Protein AF-A0A821UWU1-F1 (afdb_monomer)

Radius of gyration: 18.23 Å; Cα contacts (8 Å, |Δi|>4): 87; chains: 1; bounding box: 47×22×48 Å

Structure (mmCIF, N/CA/C/O backbone):
data_AF-A0A821UWU1-F1
#
_entry.id   AF-A0A821UWU1-F1
#
loop_
_atom_site.group_PDB
_atom_site.id
_atom_site.type_symbol
_atom_site.label_atom_id
_atom_site.label_alt_id
_atom_site.label_comp_id
_atom_site.label_asym_id
_atom_site.label_entity_id
_atom_site.label_seq_id
_atom_site.pdbx_PDB_ins_code
_atom_site.Cartn_x
_atom_site.Cartn_y
_atom_site.Cartn_z
_atom_site.occupancy
_atom_site.B_iso_or_equiv
_atom_site.auth_seq_id
_atom_site.auth_comp_id
_atom_site.auth_asym_id
_atom_site.auth_atom_id
_atom_site.pdbx_PDB_model_num
ATOM 1 N N . MET A 1 1 ? -11.643 4.132 -16.494 1.00 63.06 1 MET A N 1
ATOM 2 C CA . MET A 1 1 ? -10.207 4.115 -16.162 1.00 63.06 1 MET A CA 1
ATOM 3 C C . MET A 1 1 ? -10.088 3.934 -14.663 1.00 63.06 1 MET A C 1
ATOM 5 O O . MET A 1 1 ? -10.558 4.794 -13.926 1.00 63.06 1 MET A O 1
ATOM 9 N N . PHE A 1 2 ? -9.560 2.799 -14.222 1.00 91.19 2 PHE A N 1
ATOM 10 C CA . PHE A 1 2 ? -9.332 2.492 -12.810 1.00 91.19 2 PHE A CA 1
ATOM 11 C C . PHE A 1 2 ? -7.904 2.860 -12.397 1.00 91.19 2 PHE A C 1
ATOM 13 O O . PHE A 1 2 ? -7.024 3.003 -13.242 1.00 91.19 2 PHE A O 1
ATOM 20 N N . ILE A 1 3 ? -7.651 2.976 -11.089 1.00 95.50 3 ILE A N 1
ATOM 21 C CA . ILE A 1 3 ? -6.296 3.211 -10.560 1.00 95.50 3 ILE A CA 1
ATOM 22 C C . ILE A 1 3 ? -5.316 2.131 -11.044 1.00 95.50 3 ILE A C 1
ATOM 24 O O . ILE A 1 3 ? -4.191 2.459 -11.413 1.00 95.50 3 ILE A O 1
ATOM 28 N N . ASN A 1 4 ? -5.758 0.870 -11.125 1.00 96.81 4 ASN A N 1
ATOM 29 C CA . ASN A 1 4 ? -4.969 -0.216 -11.702 1.00 96.81 4 ASN A CA 1
ATOM 30 C C . ASN A 1 4 ? -4.502 0.094 -13.131 1.00 96.81 4 ASN A C 1
ATOM 32 O O . ASN A 1 4 ? -3.327 -0.076 -13.423 1.00 96.81 4 ASN A O 1
ATOM 36 N N . ASP A 1 5 ? -5.387 0.601 -13.993 1.00 96.56 5 ASP A N 1
ATOM 37 C CA . ASP A 1 5 ? -5.056 0.894 -15.393 1.00 96.56 5 ASP A CA 1
ATOM 38 C C . ASP A 1 5 ? -3.993 1.993 -15.504 1.00 96.56 5 ASP A C 1
ATOM 40 O O . ASP A 1 5 ? -3.108 1.930 -16.348 1.00 96.56 5 ASP A O 1
ATOM 44 N N . ILE A 1 6 ? -4.062 3.007 -14.637 1.00 96.94 6 ILE A N 1
ATOM 45 C CA . ILE A 1 6 ? -3.099 4.117 -14.624 1.00 96.94 6 ILE A CA 1
ATOM 46 C C . ILE A 1 6 ? -1.722 3.628 -14.157 1.00 96.94 6 ILE A C 1
ATOM 48 O O . ILE A 1 6 ? -0.689 4.020 -14.698 1.00 96.94 6 ILE A O 1
ATOM 52 N N . ILE A 1 7 ? -1.693 2.782 -13.129 1.00 97.62 7 ILE A N 1
ATOM 53 C CA . ILE A 1 7 ? -0.450 2.351 -12.487 1.00 97.62 7 ILE A CA 1
ATOM 54 C C . ILE A 1 7 ? 0.197 1.196 -13.253 1.00 97.62 7 ILE A C 1
ATOM 56 O O . ILE A 1 7 ? 1.382 1.265 -13.559 1.00 97.62 7 ILE A O 1
ATOM 60 N N . ASN A 1 8 ? -0.574 0.165 -13.588 1.00 97.06 8 ASN A N 1
ATOM 61 C CA . ASN A 1 8 ? -0.091 -1.085 -14.178 1.00 97.06 8 ASN A CA 1
ATOM 62 C C . ASN A 1 8 ? -0.296 -1.165 -15.694 1.00 97.06 8 ASN A C 1
ATOM 64 O O . ASN A 1 8 ? 0.286 -2.037 -16.330 1.00 97.06 8 ASN A O 1
ATOM 68 N N . GLY A 1 9 ? -1.085 -0.258 -16.271 1.00 96.06 9 GLY A N 1
ATOM 69 C CA . GLY A 1 9 ? -1.397 -0.263 -17.693 1.00 96.06 9 GLY A CA 1
ATOM 70 C C . GLY A 1 9 ? -2.609 -1.121 -18.045 1.00 96.06 9 GLY A C 1
ATOM 71 O O . GLY A 1 9 ? -3.231 -1.771 -17.203 1.00 96.06 9 GLY A O 1
ATOM 72 N N . ASN A 1 10 ? -2.961 -1.084 -19.324 1.00 93.81 10 ASN A N 1
ATOM 73 C CA . ASN A 1 10 ? -3.971 -1.912 -19.972 1.00 93.81 10 ASN A CA 1
ATOM 74 C C . ASN A 1 10 ? -3.645 -2.027 -21.477 1.00 93.81 10 ASN A C 1
ATOM 76 O O . ASN A 1 10 ? -2.613 -1.544 -21.937 1.00 93.81 10 ASN A O 1
ATOM 80 N N . ASN A 1 11 ? -4.541 -2.616 -22.272 1.00 90.56 11 ASN A N 1
ATOM 81 C CA . ASN A 1 11 ? -4.315 -2.865 -23.706 1.00 90.56 11 ASN A CA 1
ATOM 82 C C . ASN A 1 11 ? -4.007 -1.614 -24.560 1.00 90.56 11 ASN A C 1
ATOM 84 O O . ASN A 1 11 ? -3.507 -1.760 -25.670 1.00 90.56 11 ASN A O 1
ATOM 88 N N . GLY A 1 12 ? -4.324 -0.402 -24.091 1.00 91.88 12 GLY A N 1
ATOM 89 C CA . GLY A 1 12 ? -4.085 0.851 -24.818 1.00 91.88 12 GLY A CA 1
ATOM 90 C C . GLY A 1 12 ? -3.138 1.823 -24.113 1.00 91.88 12 GLY A C 1
ATOM 91 O O . GLY A 1 12 ? -2.889 2.908 -24.635 1.00 91.88 12 GLY A O 1
ATOM 92 N N . PHE A 1 13 ? -2.633 1.475 -22.928 1.00 93.75 13 PHE A N 1
ATOM 93 C CA . PHE A 1 13 ? -1.811 2.360 -22.111 1.00 93.75 13 PHE A CA 1
ATOM 94 C C . PHE A 1 13 ? -0.764 1.568 -21.332 1.00 93.75 13 PHE A C 1
ATOM 96 O O . PHE A 1 13 ? -1.098 0.627 -20.623 1.00 93.75 13 PHE A O 1
ATOM 103 N N . LEU A 1 14 ? 0.501 1.981 -21.423 1.00 94.19 14 LEU A N 1
ATOM 104 C CA . LEU A 1 14 ? 1.625 1.263 -20.817 1.00 94.19 14 LEU A CA 1
ATOM 105 C C . LEU A 1 14 ? 1.553 1.190 -19.281 1.00 94.19 14 LEU A C 1
ATOM 107 O O . LEU A 1 14 ? 2.001 0.210 -18.703 1.00 94.19 14 LEU A O 1
ATOM 111 N N . GLY A 1 15 ? 0.996 2.206 -18.616 1.00 96.44 15 GLY A N 1
ATOM 112 C CA . GLY A 1 15 ? 1.023 2.311 -17.155 1.00 96.44 15 GLY A CA 1
ATOM 113 C C . GLY A 1 15 ? 2.287 2.985 -16.618 1.00 96.44 15 GLY A C 1
ATOM 114 O O . GLY A 1 15 ? 3.349 2.971 -17.243 1.00 96.44 15 GLY A O 1
ATOM 115 N N . LEU A 1 16 ? 2.178 3.582 -15.431 1.00 97.00 16 LEU A N 1
ATOM 116 C CA . LEU A 1 16 ? 3.294 4.274 -14.781 1.00 97.00 16 LEU A CA 1
ATOM 117 C C . LEU A 1 16 ? 4.401 3.318 -14.315 1.00 97.00 16 LEU A C 1
ATOM 119 O O . LEU A 1 16 ? 5.576 3.608 -14.522 1.00 97.00 16 LEU A O 1
ATOM 123 N N . VAL A 1 17 ? 4.055 2.178 -13.711 1.00 97.25 17 VAL A N 1
ATOM 124 C CA . VAL A 1 17 ? 5.043 1.206 -13.213 1.00 97.25 17 VAL A CA 1
ATOM 125 C C . VAL A 1 17 ? 5.873 0.617 -14.361 1.00 97.25 17 VAL A C 1
ATOM 127 O O . VAL A 1 17 ? 7.100 0.685 -14.269 1.00 97.25 17 VAL A O 1
ATOM 130 N N . PRO A 1 18 ? 5.283 0.106 -15.463 1.00 95.69 18 PRO A N 1
ATOM 131 C CA . PRO A 1 18 ? 6.076 -0.400 -16.585 1.00 95.69 18 PRO A CA 1
ATOM 132 C C . PRO A 1 18 ? 6.940 0.681 -17.251 1.00 95.69 18 PRO A C 1
ATOM 134 O O . PRO A 1 18 ? 8.072 0.399 -17.643 1.00 95.69 18 PRO A O 1
ATOM 137 N N . LEU A 1 19 ? 6.461 1.930 -17.314 1.00 96.12 19 LEU A N 1
ATOM 138 C CA . LEU A 1 19 ? 7.247 3.059 -17.821 1.00 96.12 19 LEU A CA 1
ATOM 139 C C . LEU A 1 19 ? 8.485 3.340 -16.952 1.00 96.12 19 LEU A C 1
ATOM 141 O O . LEU A 1 19 ? 9.585 3.496 -17.480 1.00 96.12 19 LEU A O 1
ATOM 145 N N . VAL A 1 20 ? 8.319 3.376 -15.626 1.00 95.75 20 VAL A N 1
ATOM 146 C CA . VAL A 1 20 ? 9.433 3.578 -14.686 1.00 95.75 20 VAL A CA 1
ATOM 147 C C . VAL A 1 20 ? 10.412 2.405 -14.738 1.00 95.75 20 VAL A C 1
ATOM 149 O O . VAL A 1 20 ? 11.620 2.633 -14.771 1.00 95.75 20 VAL A O 1
ATOM 152 N N . ARG A 1 21 ? 9.919 1.160 -14.815 1.00 94.75 21 ARG A N 1
ATOM 153 C CA . ARG A 1 21 ? 10.773 -0.026 -14.991 1.00 94.75 21 ARG A CA 1
ATOM 154 C C . ARG A 1 21 ? 11.633 0.103 -16.242 1.00 94.75 21 ARG A C 1
ATOM 156 O O . ARG A 1 21 ? 12.846 -0.045 -16.145 1.00 94.75 21 ARG A O 1
ATOM 163 N N . LYS A 1 22 ? 11.033 0.439 -17.389 1.00 93.94 22 LYS A N 1
ATOM 164 C CA . LYS A 1 22 ? 11.768 0.641 -18.646 1.00 93.94 22 LYS A CA 1
ATOM 165 C C . LYS A 1 22 ? 12.889 1.671 -18.484 1.00 93.94 22 LYS A C 1
ATOM 167 O O . LYS A 1 22 ? 14.027 1.375 -18.827 1.00 93.94 22 LYS A O 1
ATOM 172 N N . T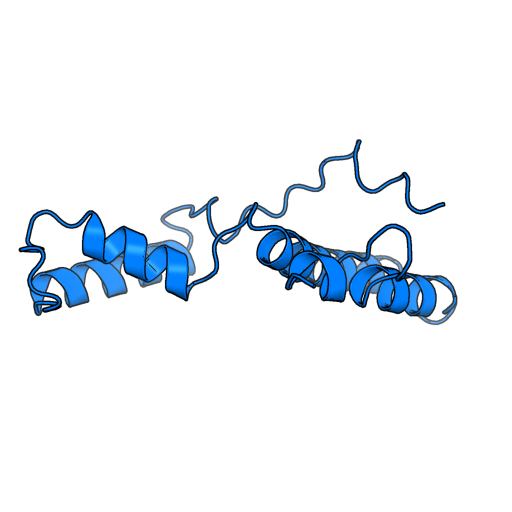YR A 1 23 ? 12.584 2.826 -17.891 1.00 94.00 23 TYR A N 1
ATOM 173 C CA . TYR A 1 23 ? 13.583 3.866 -17.636 1.00 94.00 23 TYR A CA 1
ATOM 174 C C . TYR A 1 23 ? 14.755 3.360 -16.783 1.00 94.00 23 TYR A C 1
ATOM 176 O O . TYR A 1 23 ? 15.903 3.652 -17.088 1.00 94.00 23 TYR A O 1
ATOM 184 N N . ILE A 1 24 ? 14.486 2.586 -15.729 1.00 93.25 24 ILE A N 1
ATOM 185 C CA . ILE A 1 24 ? 15.532 2.046 -14.847 1.00 93.25 24 ILE A CA 1
ATOM 186 C C . ILE A 1 24 ? 16.359 0.961 -15.549 1.00 93.25 24 ILE A C 1
ATOM 188 O O . ILE A 1 24 ? 17.571 0.907 -15.360 1.00 93.25 24 ILE A O 1
ATOM 192 N N . TYR A 1 25 ? 15.735 0.096 -16.352 1.00 89.19 25 TYR A N 1
ATOM 193 C CA . TYR A 1 25 ? 16.441 -0.974 -17.067 1.00 89.19 25 TYR A CA 1
ATOM 194 C C . TYR A 1 25 ? 17.350 -0.457 -18.188 1.00 89.19 25 TYR A C 1
ATOM 196 O O . TYR A 1 25 ? 18.364 -1.087 -18.474 1.00 89.19 25 TYR A O 1
ATOM 204 N N . GLU A 1 26 ? 17.021 0.682 -18.798 1.00 93.44 26 GLU A N 1
ATOM 205 C CA . GLU A 1 26 ? 17.844 1.329 -19.832 1.00 93.44 26 GLU A CA 1
ATOM 206 C C . GLU A 1 26 ? 19.068 2.073 -19.257 1.00 93.44 26 GLU A C 1
ATOM 208 O O . GLU A 1 26 ? 19.918 2.547 -20.009 1.00 93.44 26 GLU A O 1
ATOM 213 N N . ARG A 1 27 ? 19.175 2.185 -17.927 1.00 91.69 27 ARG A N 1
ATOM 214 C CA . ARG A 1 27 ? 20.254 2.896 -17.230 1.00 91.69 27 ARG A CA 1
ATOM 215 C C . ARG A 1 27 ? 21.356 1.931 -16.790 1.00 91.69 27 ARG A C 1
ATOM 217 O O . ARG A 1 27 ? 21.167 1.110 -15.893 1.00 91.69 27 ARG A O 1
ATOM 224 N N . GLU A 1 28 ? 22.531 2.062 -17.404 1.00 89.75 28 GLU A N 1
ATOM 225 C CA . GLU A 1 28 ? 23.723 1.259 -17.080 1.00 89.75 28 GLU A CA 1
ATOM 226 C C . GLU A 1 28 ? 24.400 1.682 -15.764 1.00 89.75 28 GLU A C 1
ATOM 228 O O . GLU A 1 28 ? 25.134 0.900 -15.164 1.00 89.75 28 GLU A O 1
ATOM 233 N N . ASP A 1 29 ? 24.132 2.900 -15.286 1.00 93.56 29 ASP A N 1
ATOM 234 C CA . ASP A 1 29 ? 24.706 3.489 -14.070 1.00 93.56 29 ASP A CA 1
ATOM 235 C C . ASP A 1 29 ? 24.019 3.042 -12.768 1.00 93.56 29 ASP A C 1
ATOM 237 O O . ASP A 1 29 ? 24.421 3.462 -11.685 1.00 93.56 29 ASP A O 1
ATOM 241 N N . ILE A 1 30 ? 22.993 2.190 -12.856 1.00 91.75 30 ILE A N 1
ATOM 242 C CA . ILE A 1 30 ? 22.264 1.665 -11.697 1.00 91.75 30 ILE A CA 1
ATOM 243 C C . ILE A 1 30 ? 22.712 0.225 -11.433 1.00 91.75 30 ILE A C 1
ATOM 245 O O . ILE A 1 30 ? 22.659 -0.635 -12.316 1.00 91.75 30 ILE A O 1
ATOM 249 N N . ASP A 1 31 ? 23.132 -0.066 -10.205 1.00 92.81 31 ASP A N 1
ATOM 250 C CA . ASP A 1 31 ? 23.552 -1.404 -9.796 1.00 92.81 31 ASP A CA 1
ATOM 251 C C . ASP A 1 31 ? 22.360 -2.349 -9.531 1.00 92.81 31 ASP A C 1
ATOM 253 O O . ASP A 1 31 ? 21.189 -1.957 -9.500 1.00 92.81 31 ASP A O 1
ATOM 257 N N . ALA A 1 32 ? 22.652 -3.642 -9.373 1.00 90.25 32 ALA A N 1
ATOM 258 C CA . ALA A 1 32 ? 21.628 -4.668 -9.206 1.00 90.25 32 ALA A CA 1
ATOM 259 C C . ALA A 1 32 ? 20.852 -4.557 -7.881 1.00 90.25 32 ALA A C 1
ATOM 261 O O . ALA A 1 32 ? 19.646 -4.811 -7.883 1.00 90.25 32 ALA A O 1
ATOM 262 N N . ASP A 1 33 ? 21.500 -4.147 -6.791 1.00 91.69 33 ASP A N 1
ATOM 263 C CA . ASP A 1 33 ? 20.875 -4.055 -5.468 1.00 91.69 33 ASP A CA 1
ATOM 264 C C . ASP A 1 33 ? 19.932 -2.848 -5.403 1.00 91.69 33 ASP A C 1
ATOM 266 O O . ASP A 1 33 ? 18.800 -2.947 -4.908 1.00 91.69 33 ASP A O 1
ATOM 270 N N . THR A 1 34 ? 20.343 -1.727 -6.000 1.00 92.31 34 THR A N 1
ATOM 271 C CA . THR A 1 34 ? 19.480 -0.556 -6.189 1.00 92.31 34 THR A CA 1
ATOM 272 C C . THR A 1 34 ? 18.268 -0.908 -7.051 1.00 92.31 34 THR A C 1
ATOM 274 O O . THR A 1 34 ? 17.134 -0.606 -6.665 1.00 92.31 34 THR A O 1
ATOM 277 N N . ARG A 1 35 ? 18.463 -1.615 -8.177 1.00 91.62 35 ARG A N 1
ATOM 278 C CA . ARG A 1 35 ? 17.345 -2.099 -9.011 1.00 91.62 35 ARG A CA 1
ATOM 279 C C . ARG A 1 35 ? 16.391 -2.992 -8.225 1.00 91.62 35 ARG A C 1
ATOM 281 O O . ARG A 1 35 ? 15.181 -2.794 -8.304 1.00 91.62 35 ARG A O 1
ATOM 288 N N . HIS A 1 36 ? 16.917 -3.942 -7.454 1.00 90.94 36 HIS A N 1
ATOM 289 C CA . HIS A 1 36 ? 16.102 -4.848 -6.648 1.00 90.94 36 HIS A CA 1
ATOM 290 C C . HIS A 1 36 ? 15.257 -4.089 -5.617 1.00 90.94 36 HIS A C 1
ATOM 292 O O . HIS A 1 36 ? 14.061 -4.344 -5.485 1.00 90.94 36 HIS A O 1
ATOM 298 N N . THR A 1 37 ? 15.856 -3.117 -4.928 1.00 91.94 37 THR A N 1
ATOM 299 C CA . THR A 1 37 ? 15.163 -2.296 -3.926 1.00 91.94 37 THR A CA 1
ATOM 300 C C . THR A 1 37 ? 14.039 -1.472 -4.554 1.00 91.94 37 THR A C 1
ATOM 302 O O . THR A 1 37 ? 12.918 -1.455 -4.042 1.00 91.94 37 THR A O 1
ATOM 305 N N . ILE A 1 38 ? 14.300 -0.821 -5.693 1.00 93.50 38 ILE A N 1
ATOM 306 C CA . ILE A 1 38 ? 13.270 -0.049 -6.399 1.00 93.50 38 ILE A CA 1
ATOM 307 C C . ILE A 1 38 ? 12.141 -0.966 -6.872 1.00 93.50 38 ILE A C 1
ATOM 309 O O . ILE A 1 38 ? 10.969 -0.622 -6.727 1.00 93.50 38 ILE A O 1
ATOM 313 N N . GLU A 1 39 ? 12.471 -2.150 -7.380 1.00 93.06 39 GLU A N 1
ATOM 314 C CA . GLU A 1 39 ? 11.481 -3.114 -7.847 1.00 93.06 39 GLU A CA 1
ATOM 315 C C . GLU A 1 39 ? 10.541 -3.563 -6.713 1.00 93.06 39 GLU A C 1
ATOM 317 O O . GLU A 1 39 ? 9.331 -3.652 -6.917 1.00 93.06 39 GLU A O 1
ATOM 322 N N . GLN A 1 40 ? 11.038 -3.717 -5.480 1.00 92.25 40 GLN A N 1
ATOM 323 C CA . GLN A 1 40 ? 10.177 -3.972 -4.316 1.00 92.25 40 GLN A CA 1
ATOM 324 C C . GLN A 1 40 ? 9.200 -2.817 -4.029 1.00 92.25 40 GLN A C 1
ATOM 326 O O . GLN A 1 40 ? 8.030 -3.059 -3.710 1.00 92.25 40 GLN A O 1
ATOM 331 N N . TYR A 1 41 ? 9.638 -1.562 -4.170 1.00 93.69 41 TYR A N 1
ATOM 332 C CA . TYR A 1 41 ? 8.756 -0.399 -4.017 1.00 93.69 41 TYR A CA 1
ATOM 333 C C . TYR A 1 41 ? 7.708 -0.319 -5.128 1.00 93.69 41 TYR A C 1
ATOM 335 O O . TYR A 1 41 ? 6.530 -0.072 -4.851 1.00 93.69 41 TYR A O 1
ATOM 343 N N . LEU A 1 42 ? 8.109 -0.564 -6.376 1.00 95.56 42 LEU A N 1
ATOM 344 C CA . LEU A 1 42 ? 7.192 -0.591 -7.514 1.00 95.56 42 LEU A CA 1
ATOM 345 C C . LEU A 1 42 ? 6.162 -1.713 -7.368 1.00 95.56 42 LEU A C 1
ATOM 347 O O . LEU A 1 42 ? 4.978 -1.480 -7.616 1.00 95.56 42 LEU A O 1
ATOM 351 N N . LEU A 1 43 ? 6.569 -2.887 -6.877 1.00 94.81 43 LEU A N 1
ATOM 352 C CA . LEU A 1 43 ? 5.666 -4.002 -6.604 1.00 94.81 43 LEU A CA 1
ATOM 353 C C . LEU A 1 43 ? 4.618 -3.643 -5.540 1.00 94.81 43 LEU A C 1
ATOM 355 O O . LEU A 1 43 ? 3.439 -3.959 -5.706 1.00 94.81 43 LEU A O 1
ATOM 359 N N . LEU A 1 44 ? 5.011 -2.941 -4.471 1.00 93.94 44 LEU A N 1
ATOM 360 C CA . LEU A 1 44 ? 4.078 -2.471 -3.440 1.00 93.94 44 LEU A CA 1
ATOM 361 C C . LEU A 1 44 ? 2.999 -1.551 -4.027 1.00 93.94 44 LEU A C 1
ATOM 363 O O . LEU A 1 44 ? 1.811 -1.704 -3.727 1.00 93.94 44 LEU A O 1
ATOM 367 N N . ILE A 1 45 ? 3.413 -0.593 -4.859 1.00 95.00 45 ILE A N 1
ATOM 368 C CA . ILE A 1 45 ? 2.512 0.359 -5.521 1.00 95.00 45 ILE A CA 1
ATOM 369 C C . ILE A 1 45 ? 1.593 -0.382 -6.499 1.00 95.00 45 ILE A C 1
ATOM 371 O O . ILE A 1 45 ? 0.375 -0.196 -6.461 1.00 95.00 45 ILE A O 1
ATOM 375 N N . SER A 1 46 ? 2.167 -1.266 -7.316 1.00 95.88 46 SER A N 1
ATOM 376 C CA . SER A 1 46 ? 1.460 -2.079 -8.306 1.00 95.88 46 SER A CA 1
ATOM 377 C C . SER A 1 46 ? 0.373 -2.946 -7.665 1.00 95.88 46 SER A C 1
ATOM 379 O O . SER A 1 46 ? -0.791 -2.872 -8.070 1.00 95.88 46 SER A O 1
ATOM 381 N N . LYS A 1 47 ? 0.708 -3.698 -6.606 1.00 95.06 47 LYS A N 1
ATOM 382 C CA . LYS A 1 47 ? -0.234 -4.585 -5.901 1.00 95.06 47 LYS A CA 1
ATOM 383 C C . LYS A 1 47 ? -1.359 -3.820 -5.200 1.00 95.06 47 LYS A C 1
ATOM 385 O O . LYS A 1 47 ? -2.505 -4.270 -5.198 1.00 95.06 47 LYS A O 1
ATOM 390 N N . ARG A 1 48 ? -1.072 -2.634 -4.648 1.00 95.31 48 ARG A N 1
ATOM 391 C CA . ARG A 1 48 ? -2.108 -1.755 -4.071 1.00 95.31 48 ARG A CA 1
ATOM 392 C C . ARG A 1 48 ? -3.053 -1.208 -5.133 1.00 95.31 48 ARG A C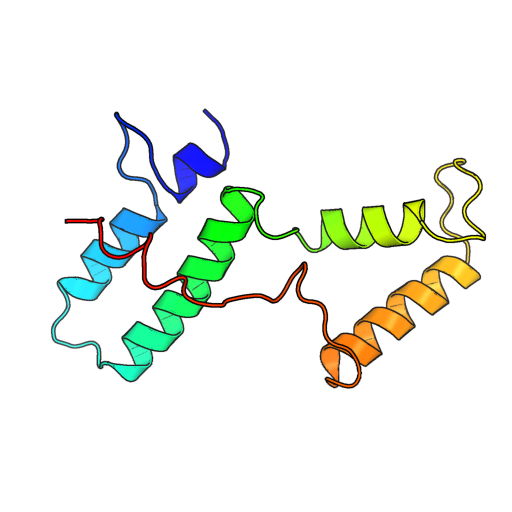 1
ATOM 394 O O . ARG A 1 48 ? -4.256 -1.164 -4.901 1.00 95.31 48 ARG A O 1
ATOM 401 N N . ALA A 1 49 ? -2.525 -0.816 -6.290 1.00 95.88 49 ALA A N 1
ATOM 402 C CA . ALA A 1 49 ? -3.340 -0.348 -7.405 1.00 95.88 49 ALA A CA 1
ATOM 403 C C . ALA A 1 49 ? -4.228 -1.460 -7.984 1.00 95.88 49 ALA A C 1
ATOM 405 O O . ALA A 1 49 ? -5.378 -1.196 -8.329 1.00 95.88 49 ALA A O 1
ATOM 406 N N . ALA A 1 50 ? -3.718 -2.695 -8.024 1.00 94.81 50 ALA A N 1
ATOM 407 C CA . ALA A 1 50 ? -4.455 -3.888 -8.440 1.00 94.81 50 ALA A CA 1
ATOM 408 C C . ALA A 1 50 ? -5.501 -4.364 -7.415 1.00 94.81 50 ALA A C 1
ATOM 410 O O . ALA A 1 50 ? -6.342 -5.197 -7.738 1.00 94.81 50 ALA A O 1
ATOM 411 N N . GLY A 1 51 ? -5.449 -3.868 -6.174 1.00 92.62 51 GLY A N 1
ATOM 412 C CA . GLY A 1 51 ? -6.335 -4.295 -5.089 1.00 92.62 51 GLY A CA 1
ATOM 413 C C . GLY A 1 51 ? -5.993 -5.663 -4.486 1.00 92.62 51 GLY A C 1
ATOM 414 O O . GLY A 1 51 ? -6.720 -6.134 -3.616 1.00 92.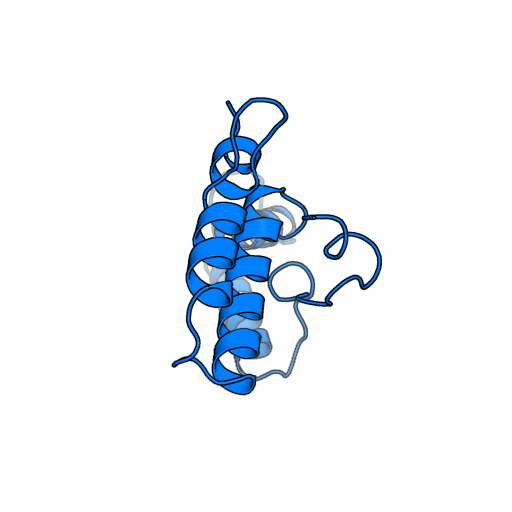62 51 GLY A O 1
ATOM 415 N N . THR A 1 52 ? -4.888 -6.293 -4.898 1.00 92.19 52 THR A N 1
ATOM 416 C CA . THR A 1 52 ? -4.407 -7.562 -4.321 1.00 92.19 52 THR A CA 1
ATOM 417 C C . THR A 1 52 ? -3.722 -7.367 -2.969 1.00 92.19 52 THR A C 1
ATOM 419 O O . THR A 1 52 ? -3.613 -8.310 -2.188 1.00 92.19 52 THR A O 1
ATOM 422 N N . LEU A 1 53 ? -3.291 -6.138 -2.671 1.00 93.69 53 LEU A N 1
ATOM 423 C CA . LEU A 1 53 ? -2.780 -5.726 -1.370 1.00 93.69 53 LEU A CA 1
ATOM 424 C C . LEU A 1 53 ? -3.600 -4.551 -0.835 1.00 93.69 53 LEU A C 1
ATOM 426 O O . LEU A 1 53 ? -3.891 -3.599 -1.564 1.00 93.69 53 LEU A O 1
ATOM 430 N N . LEU A 1 54 ? -3.948 -4.583 0.451 1.00 93.62 54 LEU A N 1
ATOM 431 C CA . LEU A 1 54 ? -4.740 -3.521 1.057 1.00 93.62 54 LEU A CA 1
ATOM 432 C C . LEU A 1 54 ? -3.930 -2.229 1.193 1.00 93.62 54 LEU A C 1
ATOM 434 O O . LEU A 1 54 ? -2.733 -2.211 1.500 1.00 93.62 54 LEU A O 1
ATOM 438 N N . THR A 1 55 ? -4.629 -1.109 1.031 1.00 94.62 55 THR A N 1
ATOM 439 C CA . THR A 1 55 ? -4.132 0.178 1.516 1.00 94.62 55 THR A CA 1
ATOM 440 C C . THR A 1 55 ? -4.245 0.231 3.036 1.00 94.62 55 THR A C 1
ATOM 442 O O . THR A 1 55 ? -5.140 -0.389 3.614 1.00 94.62 55 THR A O 1
ATOM 445 N N . ASN A 1 56 ? -3.401 1.034 3.691 1.00 94.06 56 ASN A N 1
ATOM 446 C CA . ASN A 1 56 ? -3.487 1.238 5.142 1.00 94.06 56 ASN A CA 1
ATOM 447 C C . ASN A 1 56 ? -4.898 1.682 5.554 1.00 94.06 56 ASN A C 1
ATOM 449 O O . ASN A 1 56 ? -5.452 1.162 6.511 1.00 94.06 56 ASN A O 1
ATOM 453 N N . ALA A 1 57 ? -5.523 2.577 4.784 1.00 95.75 57 ALA A N 1
ATOM 454 C CA . ALA A 1 57 ? -6.882 3.030 5.053 1.00 95.75 57 ALA A CA 1
ATOM 455 C C . ALA A 1 57 ? -7.924 1.900 4.933 1.00 95.75 57 ALA A C 1
ATOM 457 O O . ALA A 1 57 ? -8.876 1.862 5.706 1.00 95.75 57 ALA A O 1
ATOM 458 N N . SER A 1 58 ? -7.773 0.980 3.974 1.00 95.69 58 SER A N 1
ATOM 459 C CA . SER A 1 58 ? -8.671 -0.181 3.855 1.00 95.69 58 SER A CA 1
ATOM 460 C C . SER A 1 58 ? -8.472 -1.153 5.012 1.00 95.69 58 SER A C 1
ATOM 462 O O . SER A 1 58 ? -9.450 -1.620 5.584 1.00 95.69 58 SER A O 1
ATOM 464 N N . TRP A 1 59 ? -7.219 -1.395 5.399 1.00 96.06 59 TRP A N 1
ATOM 465 C CA . TRP A 1 59 ? -6.876 -2.241 6.537 1.00 96.06 59 TRP A CA 1
ATOM 466 C C . TRP A 1 59 ? -7.405 -1.674 7.862 1.00 96.06 59 TRP A C 1
ATOM 468 O O . TRP A 1 59 ? -8.069 -2.393 8.598 1.00 96.06 59 TRP A O 1
ATOM 478 N N . ILE A 1 60 ? -7.212 -0.374 8.126 1.00 96.56 60 ILE A N 1
ATOM 479 C CA . ILE A 1 60 ? -7.755 0.302 9.319 1.00 96.56 60 ILE A CA 1
ATOM 480 C C . ILE A 1 60 ? -9.281 0.184 9.350 1.00 96.56 60 ILE A C 1
ATOM 482 O O . ILE A 1 60 ? -9.848 -0.169 10.378 1.00 96.56 60 ILE A O 1
ATOM 486 N N . ARG A 1 61 ? -9.964 0.437 8.225 1.00 96.88 61 ARG A N 1
ATOM 487 C CA . ARG A 1 61 ? -11.426 0.292 8.166 1.00 96.88 61 ARG A CA 1
ATOM 488 C C . ARG A 1 61 ? -11.865 -1.138 8.450 1.00 96.88 61 ARG A C 1
ATOM 490 O O . ARG A 1 61 ? -12.790 -1.321 9.226 1.00 96.88 61 ARG A O 1
ATOM 497 N N . GLN A 1 62 ? -11.207 -2.136 7.860 1.00 96.00 62 GLN A N 1
ATOM 498 C CA . GLN A 1 62 ? -11.511 -3.540 8.143 1.00 96.00 62 GLN A CA 1
ATOM 499 C C . GLN A 1 62 ? -11.298 -3.875 9.619 1.00 96.00 62 GLN A C 1
ATOM 501 O O . GLN A 1 62 ? -12.167 -4.506 10.210 1.00 96.00 62 GLN A O 1
ATOM 506 N N . PHE A 1 63 ? -10.204 -3.398 10.221 1.00 96.69 63 PHE A N 1
ATOM 507 C CA . PHE A 1 63 ? -9.929 -3.579 11.643 1.00 96.69 63 PHE A CA 1
ATOM 508 C C . PHE A 1 63 ? -11.079 -3.041 12.501 1.00 96.69 63 PHE A C 1
ATOM 510 O O . PHE A 1 63 ? -11.675 -3.805 13.257 1.00 96.69 63 PHE A O 1
ATOM 517 N N . VAL A 1 64 ? -11.451 -1.767 12.319 1.00 97.56 64 VAL A N 1
ATOM 518 C CA . VAL A 1 64 ? -12.541 -1.118 13.072 1.00 97.56 64 VAL A CA 1
ATOM 519 C C . VAL A 1 64 ? -13.872 -1.840 12.852 1.00 97.56 64 VAL A C 1
ATOM 521 O O . VAL A 1 64 ? -14.553 -2.163 13.818 1.00 97.56 64 VAL A O 1
ATOM 524 N N . LEU A 1 65 ? -14.229 -2.146 11.598 1.00 97.31 65 LEU A N 1
ATOM 525 C CA . LEU A 1 65 ? -15.483 -2.833 11.260 1.00 97.31 65 LEU A CA 1
ATOM 526 C C . LEU A 1 65 ? -15.583 -4.235 11.877 1.00 97.31 65 LEU A C 1
ATOM 528 O O . LEU A 1 65 ? -16.690 -4.692 12.150 1.00 97.31 65 LEU A O 1
ATOM 532 N N . SER A 1 66 ? -14.446 -4.912 12.064 1.00 96.50 66 SER A N 1
ATOM 533 C CA . SER A 1 66 ? -14.363 -6.253 12.655 1.00 96.50 66 SER A CA 1
ATOM 534 C C . SER A 1 66 ? -14.247 -6.261 14.182 1.00 96.50 66 SER A C 1
ATOM 536 O O . SER A 1 66 ? -14.283 -7.331 14.788 1.00 96.50 66 SER A O 1
ATOM 538 N N . HIS A 1 67 ? -14.084 -5.093 14.807 1.00 97.75 67 HIS A N 1
ATOM 539 C CA . HIS A 1 67 ? -13.866 -4.988 16.242 1.00 97.75 67 HIS A CA 1
ATOM 540 C C . HIS A 1 67 ? -15.149 -5.310 17.019 1.00 97.75 67 HIS A C 1
ATOM 542 O O . HIS A 1 67 ? -16.214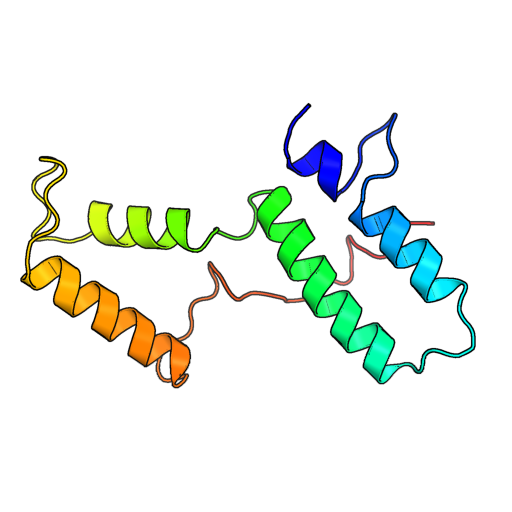 -4.780 16.709 1.00 97.75 67 HIS A O 1
ATOM 548 N N . SER A 1 68 ? -15.055 -6.129 18.068 1.00 97.44 68 SER A N 1
ATOM 549 C CA . SER A 1 68 ? -16.206 -6.561 18.884 1.00 97.44 68 SER A CA 1
ATOM 550 C C . SER A 1 68 ? -16.980 -5.391 19.501 1.00 97.44 68 SER A C 1
ATOM 552 O O . SER A 1 68 ? -18.207 -5.402 19.528 1.00 97.44 68 SER A O 1
ATOM 554 N N . SER A 1 69 ? -16.263 -4.368 19.968 1.00 97.44 69 SER A N 1
ATOM 555 C CA . SER A 1 69 ? -16.844 -3.147 20.544 1.00 97.44 69 SER A CA 1
ATOM 556 C C . SER A 1 69 ? -17.450 -2.173 19.521 1.00 97.44 69 SER A C 1
ATOM 558 O O . SER A 1 69 ? -18.054 -1.179 19.930 1.00 97.44 69 SER A O 1
ATOM 560 N N . TYR A 1 70 ? -17.305 -2.414 18.211 1.00 98.06 70 TYR A N 1
ATOM 561 C CA . TYR A 1 70 ? -17.846 -1.524 17.184 1.00 98.06 70 TYR A CA 1
ATOM 562 C C . TYR A 1 70 ? -19.340 -1.775 16.952 1.00 98.06 70 TYR A C 1
ATOM 564 O O . TYR A 1 70 ? -19.768 -2.880 16.623 1.00 98.06 70 TYR A O 1
ATOM 572 N N . LYS A 1 71 ? -20.151 -0.722 17.083 1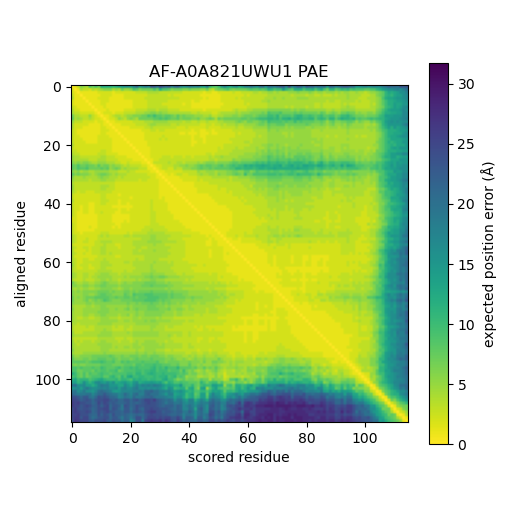.00 97.12 71 LYS A N 1
ATOM 573 C CA . LYS A 1 71 ? -21.621 -0.815 17.084 1.00 97.12 71 LYS A CA 1
ATOM 574 C C . LYS A 1 71 ? -22.267 -0.474 15.741 1.00 97.12 71 LYS A C 1
ATOM 576 O O . LYS A 1 71 ? -23.473 -0.258 15.691 1.00 97.12 71 LYS A O 1
ATOM 581 N N . GLN A 1 72 ? -21.486 -0.421 14.656 1.00 96.00 72 GLN A N 1
ATOM 582 C CA . GLN A 1 72 ? -21.956 0.019 13.330 1.00 96.00 72 GLN A CA 1
ATOM 583 C C . GLN A 1 72 ? -22.543 1.445 13.339 1.00 96.00 72 GLN A C 1
ATOM 585 O O . GLN A 1 72 ? -23.361 1.804 12.498 1.00 96.00 72 GLN A O 1
ATOM 590 N N . ASP A 1 73 ? -22.101 2.272 14.283 1.00 97.31 73 ASP A N 1
ATOM 591 C CA . ASP A 1 73 ? -22.554 3.645 14.517 1.00 97.31 73 ASP A CA 1
ATOM 592 C C . ASP A 1 73 ? -21.564 4.695 13.984 1.00 97.31 73 ASP A C 1
ATOM 594 O O . ASP A 1 73 ? -21.758 5.892 14.174 1.00 97.31 73 ASP A O 1
ATOM 598 N N . SER A 1 74 ? -20.514 4.258 13.278 1.00 96.25 74 SER A N 1
ATOM 599 C CA . SER A 1 74 ? -19.411 5.101 12.790 1.00 96.25 74 SER A CA 1
ATOM 600 C C . SER A 1 74 ? -18.606 5.795 13.897 1.00 96.25 74 SER A C 1
ATOM 602 O O . SER A 1 74 ? -17.852 6.724 13.608 1.00 96.25 74 SER A O 1
ATOM 604 N N . ILE A 1 75 ? -18.714 5.332 15.148 1.00 96.81 75 ILE A N 1
ATOM 605 C CA . ILE A 1 75 ? -17.936 5.838 16.281 1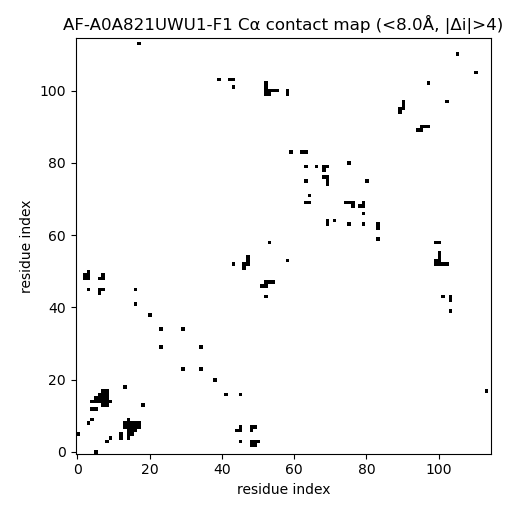.00 96.81 75 ILE A CA 1
ATOM 606 C C . ILE A 1 75 ? -16.776 4.880 16.562 1.00 96.81 75 ILE A C 1
ATOM 608 O O . ILE A 1 75 ? -16.956 3.675 16.729 1.00 96.81 75 ILE A O 1
ATOM 612 N N . VAL A 1 76 ? -15.563 5.427 16.640 1.00 97.50 76 VAL A N 1
ATOM 613 C CA . VAL A 1 76 ? -14.372 4.697 17.090 1.00 97.50 76 VAL A CA 1
ATOM 614 C C . VAL A 1 76 ? -14.170 5.027 18.566 1.00 97.50 76 VAL A C 1
ATOM 616 O O . VAL A 1 76 ? -13.780 6.144 18.895 1.00 97.50 76 VAL A O 1
ATOM 619 N N . SER A 1 77 ? -14.505 4.091 19.457 1.00 97.81 77 SER A N 1
ATOM 620 C CA . SER A 1 77 ? -14.324 4.263 20.904 1.00 97.81 77 SER A CA 1
ATOM 621 C C . SER A 1 77 ? -12.842 4.239 21.298 1.00 97.81 77 SER A C 1
ATOM 623 O O . SER A 1 77 ? -11.998 3.756 20.540 1.00 97.81 77 SER A O 1
ATOM 625 N N . GLU A 1 78 ? -12.526 4.712 22.508 1.00 98.06 78 GLU A N 1
ATOM 626 C CA . GLU A 1 78 ? -11.159 4.674 23.054 1.00 98.06 78 GLU A CA 1
ATOM 627 C C . GLU A 1 78 ? -10.573 3.256 23.076 1.00 98.06 78 GLU A C 1
ATOM 629 O O . GLU A 1 78 ? -9.395 3.079 22.783 1.00 98.06 78 GLU A O 1
ATOM 634 N N . GLU A 1 79 ? -11.400 2.243 23.352 1.00 97.94 79 GLU A N 1
ATOM 635 C CA . GLU A 1 79 ? -11.007 0.830 23.311 1.00 97.94 79 GLU A CA 1
ATOM 636 C C . GLU A 1 79 ? -10.574 0.405 21.899 1.00 97.94 79 GLU A C 1
ATOM 638 O O . GLU A 1 79 ? -9.459 -0.077 21.716 1.00 97.94 79 GLU A O 1
ATOM 643 N N . ILE A 1 80 ? -11.404 0.676 20.881 1.00 98.12 80 ILE A N 1
ATOM 644 C CA . ILE A 1 80 ? -11.079 0.350 19.481 1.00 98.12 80 ILE A CA 1
ATOM 645 C C . ILE A 1 80 ? -9.807 1.084 19.044 1.00 98.12 80 ILE A C 1
ATOM 647 O O . ILE A 1 80 ? -8.965 0.524 18.340 1.00 98.12 80 ILE A O 1
ATOM 651 N N . GLN A 1 81 ? -9.667 2.352 19.440 1.00 97.94 81 GLN A N 1
ATOM 652 C CA . GLN A 1 81 ? -8.487 3.153 19.139 1.00 97.94 81 GLN A CA 1
ATOM 653 C C . GLN A 1 81 ? -7.231 2.567 19.792 1.00 97.94 81 GLN A C 1
ATOM 655 O O . GLN A 1 81 ? -6.200 2.469 19.125 1.00 97.94 81 GLN A O 1
ATOM 660 N N . TYR A 1 82 ? -7.301 2.184 21.069 1.00 98.38 82 TYR A N 1
ATOM 661 C CA . TYR A 1 82 ? -6.181 1.577 21.783 1.00 98.38 82 TYR A CA 1
ATOM 662 C C . TYR A 1 82 ? -5.732 0.287 21.095 1.00 98.38 82 TYR A C 1
ATOM 664 O O . TYR A 1 82 ? -4.558 0.163 20.738 1.00 98.38 82 TYR A O 1
ATOM 672 N N . ASP A 1 83 ? -6.670 -0.617 20.813 1.00 98.12 83 ASP A N 1
ATOM 673 C CA . ASP A 1 83 ? -6.381 -1.900 20.172 1.00 98.12 83 ASP A CA 1
ATOM 674 C C . ASP A 1 83 ? -5.810 -1.716 18.762 1.00 98.12 83 ASP A C 1
ATOM 676 O O . ASP A 1 83 ? -4.868 -2.412 18.375 1.00 98.12 83 ASP A O 1
ATOM 680 N N . LEU A 1 84 ? -6.314 -0.736 18.004 1.00 97.56 84 LEU A N 1
ATOM 681 C CA . LEU A 1 84 ? -5.788 -0.394 16.682 1.00 97.56 84 LEU A CA 1
ATOM 682 C C . LEU A 1 84 ? -4.320 0.045 16.753 1.00 97.56 84 LEU A C 1
ATOM 684 O O . LEU A 1 84 ? -3.486 -0.469 16.004 1.00 97.56 84 LEU A O 1
ATOM 688 N N . ILE A 1 85 ? -3.998 0.996 17.634 1.00 97.62 85 ILE A N 1
ATOM 689 C CA . ILE A 1 85 ? -2.630 1.511 17.779 1.00 97.62 85 ILE A CA 1
ATOM 690 C C . ILE A 1 85 ? -1.705 0.420 18.315 1.00 97.62 85 ILE A C 1
ATOM 692 O O . ILE A 1 85 ? -0.604 0.241 17.793 1.00 97.62 85 ILE A O 1
ATOM 696 N N . TRP A 1 86 ? -2.161 -0.362 19.293 1.00 97.38 86 TRP A N 1
ATOM 697 C CA . TRP A 1 86 ? -1.401 -1.492 19.811 1.00 97.38 86 TRP A CA 1
ATOM 698 C C . TRP A 1 86 ? -1.071 -2.495 18.703 1.00 97.38 86 TRP A C 1
ATOM 700 O O . TRP A 1 86 ? 0.092 -2.874 18.545 1.00 97.38 86 TRP A O 1
ATOM 710 N N . LYS A 1 87 ? -2.053 -2.850 17.863 1.00 95.75 87 LYS A N 1
ATOM 711 C CA . LYS A 1 87 ? -1.852 -3.726 16.701 1.00 95.75 87 LYS A CA 1
ATOM 712 C C . LYS A 1 87 ? -0.807 -3.164 15.736 1.00 95.75 87 LYS A C 1
ATOM 714 O O . LYS A 1 87 ? 0.065 -3.903 15.283 1.00 95.75 87 LYS A O 1
ATOM 719 N N . MET A 1 88 ? -0.858 -1.863 15.438 1.00 95.06 88 MET A N 1
ATOM 720 C CA . MET A 1 88 ? 0.140 -1.206 14.583 1.00 95.06 88 MET A CA 1
ATOM 721 C C . MET A 1 88 ? 1.554 -1.313 15.166 1.00 95.06 88 MET A C 1
ATOM 723 O O . MET A 1 88 ? 2.472 -1.685 14.437 1.00 95.06 88 MET A O 1
ATOM 727 N N . VAL A 1 89 ? 1.717 -1.070 16.470 1.00 96.69 89 VAL A N 1
ATOM 728 C CA . VAL A 1 89 ? 3.011 -1.175 17.168 1.00 96.69 89 VAL A CA 1
ATOM 729 C C . VAL A 1 89 ? 3.555 -2.607 17.131 1.00 96.69 89 VAL A C 1
ATOM 731 O O . VAL A 1 89 ? 4.749 -2.804 16.902 1.00 96.69 89 VAL A O 1
ATOM 734 N N . GLN A 1 90 ? 2.705 -3.626 17.296 1.00 96.00 90 GLN A N 1
ATOM 735 C CA . GLN A 1 90 ? 3.139 -5.025 17.166 1.00 96.00 90 GLN A CA 1
ATOM 736 C C . GLN A 1 90 ? 3.615 -5.356 15.741 1.00 96.00 90 GLN A C 1
ATOM 738 O O . GLN A 1 90 ? 4.608 -6.064 15.568 1.00 96.00 90 GLN A O 1
ATOM 743 N N . ILE A 1 91 ? 2.943 -4.817 14.716 1.00 93.50 91 ILE A N 1
ATOM 744 C CA . ILE A 1 91 ? 3.311 -5.005 13.302 1.00 93.50 91 ILE A CA 1
ATOM 745 C C . ILE A 1 91 ? 4.599 -4.254 12.934 1.00 93.50 91 ILE A C 1
ATOM 747 O O . ILE A 1 91 ? 5.359 -4.703 12.068 1.00 93.50 91 ILE A O 1
ATOM 751 N N . GLU A 1 92 ? 4.823 -3.081 13.519 1.00 91.50 92 GLU A N 1
ATOM 752 C CA . GLU A 1 92 ? 6.023 -2.271 13.302 1.00 91.50 92 GLU A CA 1
ATOM 753 C C . GLU A 1 92 ? 7.258 -2.936 13.912 1.00 91.50 92 GLU A C 1
ATOM 755 O O . GLU A 1 92 ? 8.252 -3.120 13.213 1.00 91.50 92 GLU A O 1
ATOM 760 N N . ASN A 1 93 ? 7.150 -3.398 15.160 1.00 94.31 93 ASN A N 1
ATOM 761 C CA . ASN A 1 93 ? 8.232 -4.084 15.871 1.00 94.31 93 ASN A CA 1
ATOM 762 C C . ASN A 1 93 ? 8.470 -5.530 15.396 1.00 94.31 93 ASN A C 1
ATOM 764 O O . ASN A 1 93 ? 9.386 -6.195 15.870 1.00 94.31 93 ASN A O 1
ATOM 768 N N . GLY A 1 94 ? 7.651 -6.039 14.470 1.00 89.69 94 GLY A N 1
ATOM 769 C CA . GLY A 1 94 ? 7.792 -7.387 13.913 1.00 89.69 94 GLY A CA 1
ATOM 770 C C . GLY A 1 94 ? 7.304 -8.514 14.828 1.00 89.69 94 GLY A C 1
ATOM 771 O O . GLY A 1 94 ? 7.532 -9.681 14.516 1.00 89.69 94 GLY A O 1
ATOM 772 N N . HIS A 1 95 ? 6.608 -8.194 15.922 1.00 92.75 95 HIS A N 1
ATOM 773 C CA . HIS A 1 95 ? 5.978 -9.187 16.798 1.00 92.75 95 HIS A CA 1
ATOM 774 C C . HIS A 1 95 ? 4.768 -9.856 16.135 1.00 92.75 95 HIS A C 1
ATOM 776 O O . HIS A 1 95 ? 4.440 -11.000 16.442 1.00 92.75 95 HIS A O 1
ATOM 782 N N . GLU A 1 96 ? 4.126 -9.163 15.195 1.0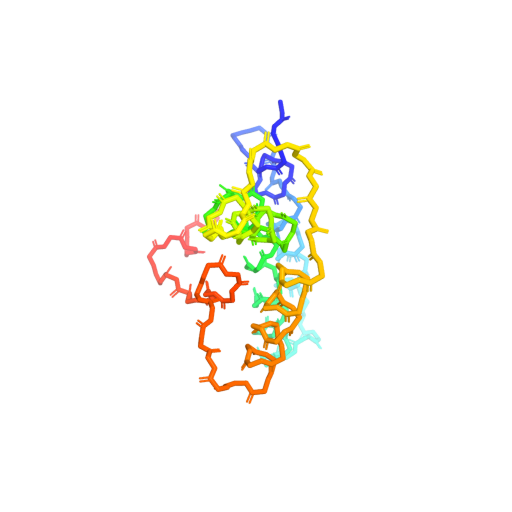0 88.69 96 GLU A N 1
ATOM 783 C CA . GLU A 1 96 ? 3.058 -9.714 14.372 1.00 88.69 96 GLU A CA 1
ATOM 784 C C . GLU A 1 96 ? 3.296 -9.457 12.882 1.00 88.69 96 GLU A C 1
ATOM 786 O O . GLU A 1 96 ? 3.733 -8.385 12.461 1.00 88.69 96 GLU A O 1
ATOM 791 N N . ASN A 1 97 ? 2.949 -10.441 12.052 1.00 84.44 97 ASN A N 1
ATOM 792 C CA . ASN A 1 97 ? 2.980 -10.286 10.604 1.00 84.44 97 ASN A CA 1
ATOM 793 C C . ASN A 1 97 ? 1.627 -9.769 10.096 1.00 84.44 97 ASN A C 1
ATOM 795 O O . ASN A 1 97 ? 0.576 -10.266 10.495 1.00 84.44 97 ASN A O 1
ATOM 799 N N . CYS A 1 98 ? 1.650 -8.815 9.163 1.00 85.44 98 CYS A N 1
ATOM 800 C CA . CYS A 1 98 ? 0.451 -8.357 8.470 1.00 85.44 98 CYS A CA 1
ATOM 801 C C . CYS A 1 98 ? 0.595 -8.563 6.953 1.00 85.44 98 CYS A C 1
ATOM 803 O O . CYS A 1 98 ? 0.965 -7.633 6.222 1.00 85.44 98 CYS A O 1
ATOM 805 N N . PRO A 1 99 ? 0.304 -9.778 6.448 1.00 82.12 99 PRO A N 1
ATOM 806 C CA . PRO A 1 99 ? 0.490 -10.095 5.036 1.00 82.12 99 PRO A CA 1
ATOM 807 C C . PRO A 1 99 ? -0.439 -9.273 4.134 1.00 82.12 99 PRO A C 1
ATOM 809 O O . PRO A 1 99 ? -0.080 -8.968 3.003 1.00 82.12 99 PRO A O 1
ATOM 812 N N . LEU A 1 100 ? -1.589 -8.828 4.647 1.00 81.19 100 LEU A N 1
ATOM 813 C CA . LEU A 1 100 ? -2.565 -8.033 3.896 1.00 81.19 100 LEU A CA 1
ATOM 814 C C . LEU A 1 100 ? -2.042 -6.658 3.447 1.00 81.19 100 LEU A C 1
ATOM 816 O O . LEU A 1 100 ? -2.602 -6.080 2.519 1.00 81.19 100 LEU A O 1
ATOM 820 N N . ILE A 1 101 ? -0.987 -6.136 4.087 1.00 79.38 101 ILE A N 1
ATOM 821 C CA . ILE A 1 101 ? -0.394 -4.821 3.770 1.00 79.38 101 ILE A CA 1
ATOM 822 C C . ILE A 1 101 ? 1.107 -4.872 3.446 1.00 79.38 101 ILE A C 1
ATOM 824 O O . ILE A 1 101 ? 1.620 -3.900 2.894 1.00 79.38 101 ILE A O 1
ATOM 828 N N 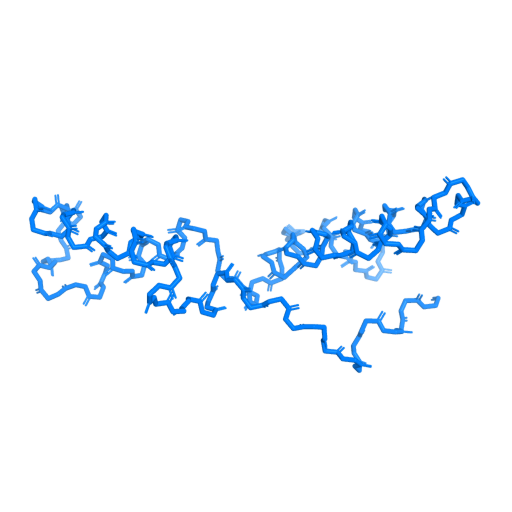. LYS A 1 102 ? 1.813 -5.966 3.782 1.00 74.81 102 LYS A N 1
ATOM 829 C CA . LYS A 1 102 ? 3.273 -6.121 3.594 1.00 74.81 102 LYS A CA 1
ATOM 830 C C . LYS A 1 102 ? 3.689 -7.315 2.713 1.00 74.81 102 LYS A C 1
ATOM 832 O O . LYS A 1 102 ? 4.884 -7.498 2.504 1.00 74.81 102 LYS A O 1
ATOM 837 N N . ASN A 1 103 ? 2.776 -8.146 2.194 1.00 73.56 103 ASN A N 1
ATOM 838 C CA . ASN A 1 103 ? 3.177 -9.341 1.434 1.00 73.56 103 ASN A CA 1
ATOM 839 C C . ASN A 1 103 ? 3.698 -9.009 0.019 1.00 73.56 103 ASN A C 1
ATOM 841 O O . ASN A 1 103 ? 2.956 -9.007 -0.965 1.00 73.56 103 ASN A O 1
ATOM 845 N N . LEU A 1 104 ? 5.007 -8.769 -0.068 1.00 65.56 104 LEU A N 1
ATOM 846 C CA . LEU A 1 104 ? 5.750 -8.465 -1.294 1.00 65.56 104 LEU A CA 1
ATOM 847 C C . LEU A 1 104 ? 6.437 -9.695 -1.903 1.00 65.56 104 LEU A C 1
ATOM 849 O O . LEU A 1 104 ? 7.480 -9.558 -2.536 1.00 65.56 104 LEU A O 1
ATOM 853 N N . LYS A 1 105 ? 5.881 -10.905 -1.739 1.00 58.97 105 LYS A N 1
ATOM 854 C CA . LYS A 1 105 ? 6.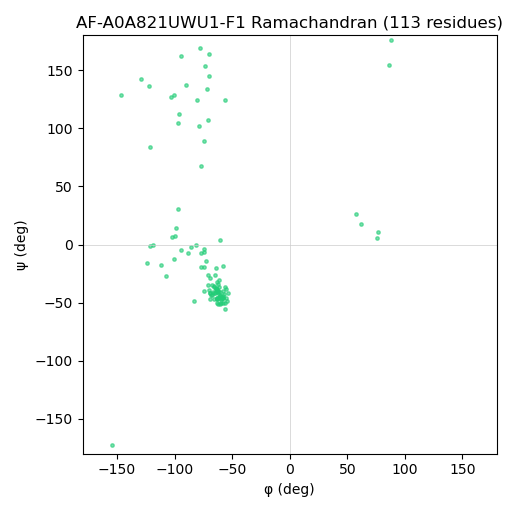404 -12.059 -2.486 1.00 58.97 105 LYS A CA 1
ATOM 855 C C . LYS A 1 105 ? 6.359 -11.750 -3.987 1.00 58.97 105 LYS A C 1
ATOM 857 O O . LYS A 1 105 ? 5.309 -11.366 -4.505 1.00 58.97 105 LYS A O 1
ATOM 862 N N . MET A 1 106 ? 7.514 -11.861 -4.637 1.00 49.03 106 MET A N 1
ATOM 863 C CA . MET A 1 106 ? 7.645 -11.867 -6.090 1.00 49.03 106 MET A CA 1
ATOM 864 C C . MET A 1 106 ? 7.069 -13.199 -6.564 1.00 49.03 106 MET A C 1
ATOM 866 O O . MET A 1 106 ? 7.666 -14.247 -6.312 1.00 49.03 106 MET A O 1
ATOM 870 N N . ASP A 1 107 ? 5.893 -13.182 -7.185 1.00 49.81 107 ASP A N 1
ATOM 871 C CA . ASP A 1 107 ? 5.350 -14.387 -7.801 1.00 49.81 107 ASP A CA 1
ATOM 872 C C . ASP A 1 107 ? 6.083 -14.562 -9.133 1.00 49.81 107 ASP A C 1
ATOM 874 O O . ASP A 1 107 ? 5.809 -13.876 -10.116 1.00 49.81 107 ASP A O 1
ATOM 878 N N . THR A 1 108 ? 7.059 -15.471 -9.157 1.00 41.22 108 THR A N 1
ATOM 879 C CA . THR A 1 108 ? 8.016 -15.699 -10.257 1.00 41.22 108 THR A CA 1
ATOM 880 C C . THR A 1 108 ? 7.389 -16.105 -11.598 1.00 41.22 108 THR A C 1
ATOM 882 O O . THR A 1 108 ? 8.115 -16.369 -12.550 1.00 41.22 108 THR A O 1
ATOM 885 N N . HIS A 1 109 ? 6.060 -16.142 -11.709 1.00 42.62 109 HIS A N 1
ATOM 886 C CA . HIS A 1 109 ? 5.342 -16.558 -12.911 1.00 42.62 109 HIS A CA 1
ATOM 887 C C . HIS A 1 109 ? 4.569 -15.444 -13.629 1.00 42.62 109 HIS A C 1
ATOM 889 O O . HIS A 1 109 ? 4.259 -15.621 -14.804 1.00 42.62 109 HIS A O 1
ATOM 895 N N . THR A 1 110 ? 4.292 -14.300 -12.993 1.00 41.88 110 THR A N 1
ATOM 896 C CA . THR A 1 110 ? 3.406 -13.277 -13.593 1.00 41.88 110 THR A CA 1
ATOM 897 C C . THR A 1 110 ? 4.159 -12.031 -14.069 1.00 41.88 110 THR A C 1
ATOM 899 O O . THR A 1 110 ? 3.750 -11.408 -15.044 1.00 41.88 110 THR A O 1
ATOM 902 N N . ASP A 1 111 ? 5.306 -11.712 -13.462 1.00 39.22 111 ASP A N 1
ATOM 903 C CA . ASP A 1 111 ? 6.027 -10.452 -13.715 1.00 39.22 111 ASP A CA 1
ATOM 904 C C . ASP A 1 111 ? 7.134 -10.551 -14.789 1.00 39.22 111 ASP A C 1
ATOM 906 O O . ASP A 1 111 ? 7.710 -9.541 -15.187 1.00 39.22 111 ASP A O 1
ATOM 910 N N . LEU A 1 112 ? 7.407 -11.752 -15.318 1.00 37.22 112 LEU A N 1
ATOM 911 C CA . LEU A 1 112 ? 8.407 -11.989 -16.379 1.00 37.22 112 LEU A CA 1
ATOM 912 C C . LEU A 1 112 ? 7.869 -11.790 -17.809 1.00 37.22 112 LEU A C 1
ATOM 914 O O . LEU A 1 112 ? 8.621 -11.930 -18.775 1.00 37.22 112 LEU A O 1
ATOM 918 N N . HIS A 1 113 ? 6.580 -11.477 -17.963 1.00 36.12 113 HIS A N 1
ATOM 919 C CA . HIS A 1 113 ? 5.937 -11.346 -19.275 1.00 36.12 113 HIS A CA 1
ATOM 920 C C . HIS A 1 113 ? 5.769 -9.907 -19.773 1.00 36.12 113 HIS A C 1
ATOM 922 O O . HIS A 1 113 ? 5.207 -9.710 -20.848 1.00 36.12 113 HIS A O 1
ATOM 928 N N . ALA A 1 114 ? 6.333 -8.914 -19.082 1.00 35.09 114 ALA A N 1
ATOM 929 C CA . ALA A 1 114 ? 6.594 -7.606 -19.684 1.00 35.09 114 ALA A CA 1
ATOM 930 C C . ALA A 1 114 ? 7.846 -7.690 -20.583 1.00 35.09 114 ALA A C 1
ATOM 932 O O . ALA A 1 114 ? 8.907 -7.169 -20.245 1.00 35.09 114 ALA A O 1
ATOM 933 N N . LYS A 1 115 ? 7.728 -8.433 -21.689 1.00 33.75 115 LYS A N 1
ATOM 934 C CA . LYS A 1 115 ? 8.610 -8.312 -22.857 1.00 33.75 115 LYS A CA 1
ATOM 935 C C . LYS A 1 115 ? 8.083 -7.229 -23.786 1.00 33.75 115 LYS A C 1
ATOM 937 O O . LYS A 1 115 ? 6.842 -7.133 -23.908 1.00 33.75 115 LYS A O 1
#

pLDDT: mean 88.44, std 16.24, range [33.75, 98.38]

Mean predicted aligned error: 6.4 Å

Sequence (115 aa):
MFINDIINGNNGFLGLVPLVRKYIYEREDIDADTRHTIEQYLLLISKRAAGTLLTNASWIRQFVLSHSSYKQDSIVSEEIQYDLIWKMVQIENGHENCPLIKNLKMDTHTDLHAK

Foldseek 3Di:
DALLCQAPNDPVGRHDLNVVLVVVVVDPPDDPVNNVVVVLVSLLSNCCSVVVADDPVRVLVVQLVPDPPRPVPPDCDPVSVVVSVVVVVCCVVVVDPDCNRRVSDDPVPPPVPPD

Nearest PDB structures (foldseek):
  3ig8-assembly1_A  TM=7.744E-01  e=1.936E-03  Saccharomyces cerevisiae

Solvent-accessible surface area (backbone atoms only — not comparable to full-atom values): 6983 Å² total; per-residue (Å²): 136,53,66,29,38,54,37,59,21,56,103,88,41,69,22,52,50,55,50,53,49,53,59,56,72,75,39,85,90,59,56,71,67,60,51,51,54,51,49,54,53,50,49,54,54,43,33,41,41,64,62,80,26,50,48,72,69,56,48,52,49,50,50,53,75,69,36,88,89,47,78,89,73,88,64,82,49,72,66,60,50,48,53,52,52,52,52,50,52,34,46,72,75,60,79,38,88,54,62,60,68,64,66,72,78,78,61,90,82,72,72,78,70,84,118

Secondary structure (DSSP, 8-state):
--HHHHHH-BTTB--HHHHHHHHHHT-TTS-HHHHHHHHHHHHHHHHHHHTSS--HHHHHHHHHHH-TT--SSS---HHHHHHHHHHHHHHHTTSS--HHHH-----TTTGGG--